Protein AF-A0A970KNJ4-F1 (afdb_monomer)

Foldseek 3Di:
DADWAADDEDDPLPPPDADEAADEETERYEPASDEYACAEHDEYAHYEYYLYNAENHEYEQYFQYEAAHYEYENHPHYYHYDHDDPPVVRDYHHDHYHYYYD

Mean predicted aligned error: 6.03 Å

Sequence (102 aa):
MENGIGVLVCDNGLLNLTVNMTGNMIAYAGYGVVSGKDTVHLNITGNAFNDITHDAIVIDNSRGSIVSSNTFWRCKRTVVGSYNDERIEEAPIIQNNQEGDI

Radius of gyration: 12.97 Å; Cα contacts (8 Å, |Δi|>4): 282; chains: 1; bounding box: 37×20×40 Å

Structure (mmCIF, N/CA/C/O backbone):
data_AF-A0A970KNJ4-F1
#
_entry.id   AF-A0A970KNJ4-F1
#
loop_
_atom_site.group_PDB
_atom_site.id
_atom_site.type_symbol
_atom_site.label_atom_id
_atom_site.label_alt_id
_atom_site.label_comp_id
_atom_site.label_asym_id
_atom_site.label_entity_id
_atom_site.label_seq_id
_atom_site.pdbx_PDB_ins_code
_atom_site.Cartn_x
_atom_site.Cartn_y
_atom_site.Cartn_z
_atom_site.occupancy
_atom_site.B_iso_or_equiv
_atom_site.auth_seq_id
_atom_site.auth_comp_id
_atom_site.auth_asym_id
_atom_site.auth_atom_id
_atom_site.pdbx_PDB_model_num
ATOM 1 N N . MET A 1 1 ? -18.672 -11.538 10.494 1.00 37.12 1 MET A N 1
ATOM 2 C CA . MET A 1 1 ? -19.540 -10.919 9.470 1.00 37.12 1 MET A CA 1
ATOM 3 C C . MET A 1 1 ? -18.593 -10.255 8.490 1.00 37.12 1 MET A C 1
ATOM 5 O O . MET A 1 1 ? -17.953 -9.286 8.861 1.00 37.12 1 MET A O 1
ATOM 9 N N . GLU A 1 2 ? -18.388 -10.880 7.335 1.00 39.34 2 GLU A N 1
ATOM 10 C CA . GLU A 1 2 ? -17.203 -10.708 6.476 1.00 39.34 2 GLU A CA 1
ATOM 11 C C . GLU A 1 2 ? -17.561 -9.987 5.175 1.00 39.34 2 GLU A C 1
ATOM 13 O O . GLU A 1 2 ? -17.426 -10.543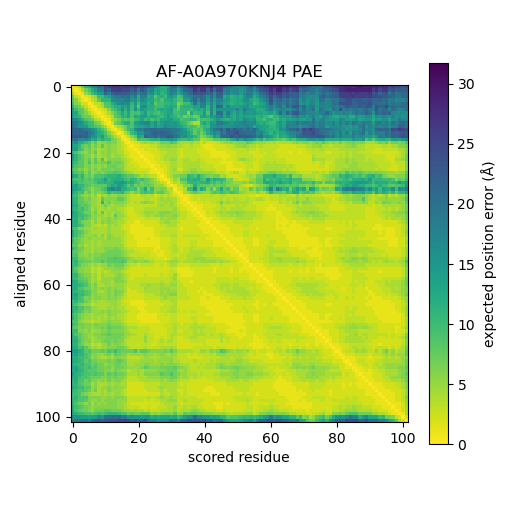 4.093 1.00 39.34 2 GLU A O 1
ATOM 18 N N . ASN A 1 3 ? -18.080 -8.764 5.264 1.00 41.03 3 ASN A N 1
ATOM 19 C CA . ASN A 1 3 ? -18.373 -7.986 4.061 1.00 41.03 3 ASN A CA 1
ATOM 20 C C . ASN A 1 3 ? -17.541 -6.705 4.063 1.00 41.03 3 ASN A C 1
ATOM 22 O O . ASN A 1 3 ? -18.037 -5.628 4.388 1.00 41.03 3 ASN A O 1
ATOM 26 N N . GLY A 1 4 ? -16.272 -6.856 3.688 1.00 43.03 4 GLY A N 1
ATOM 27 C CA . GLY A 1 4 ? -15.412 -5.778 3.221 1.00 43.03 4 GLY A CA 1
ATOM 28 C C . GLY A 1 4 ? -15.254 -5.850 1.710 1.00 43.03 4 GLY A C 1
ATOM 29 O O . GLY A 1 4 ? -14.850 -6.888 1.195 1.00 43.03 4 GLY A O 1
ATOM 30 N N . ILE A 1 5 ? -15.549 -4.766 0.989 1.00 53.69 5 ILE A N 1
ATOM 31 C CA . ILE A 1 5 ? -15.141 -4.632 -0.414 1.00 53.69 5 ILE A CA 1
ATOM 32 C C . ILE A 1 5 ? -13.946 -3.690 -0.454 1.00 53.69 5 ILE A C 1
ATOM 34 O O . ILE A 1 5 ? -14.077 -2.502 -0.173 1.00 53.69 5 ILE A O 1
ATOM 38 N N . GLY A 1 6 ? -12.800 -4.210 -0.870 1.00 52.84 6 GLY A N 1
ATOM 39 C CA . GLY A 1 6 ? -11.786 -3.403 -1.524 1.00 52.84 6 GLY A CA 1
ATOM 40 C C . GLY A 1 6 ? -11.246 -4.204 -2.686 1.00 52.84 6 GLY A C 1
ATOM 41 O O . GLY A 1 6 ? -10.740 -5.305 -2.488 1.00 52.84 6 GLY A O 1
ATOM 42 N N . VAL A 1 7 ? -11.453 -3.692 -3.897 1.00 61.88 7 VAL A N 1
ATOM 43 C CA . VAL A 1 7 ? -10.802 -4.226 -5.087 1.00 61.88 7 VAL A CA 1
ATOM 44 C C . VAL A 1 7 ? -10.464 -3.059 -5.996 1.00 61.88 7 VAL A C 1
ATOM 46 O O . VAL A 1 7 ? -11.301 -2.555 -6.742 1.00 61.88 7 VAL A O 1
ATOM 49 N N . LEU A 1 8 ? -9.202 -2.661 -5.942 1.00 62.25 8 LEU A N 1
ATOM 50 C CA . LEU A 1 8 ? -8.536 -2.042 -7.071 1.00 62.25 8 LEU A CA 1
ATOM 51 C C . LEU A 1 8 ? -7.364 -2.954 -7.430 1.00 62.25 8 LEU A C 1
ATOM 53 O O . LEU A 1 8 ? -6.394 -3.042 -6.678 1.00 62.25 8 LEU A O 1
ATOM 57 N N . VAL A 1 9 ? -7.501 -3.664 -8.550 1.00 61.56 9 VAL A N 1
ATOM 58 C CA . VAL A 1 9 ? -6.422 -4.452 -9.151 1.00 61.56 9 VAL A CA 1
ATOM 59 C C . VAL A 1 9 ? -5.930 -3.671 -10.352 1.00 61.56 9 VAL A C 1
ATOM 61 O O . VAL A 1 9 ? -6.663 -3.492 -11.326 1.00 61.56 9 VAL A O 1
ATOM 64 N N . CYS A 1 10 ? -4.699 -3.189 -10.267 1.00 63.34 10 CYS A N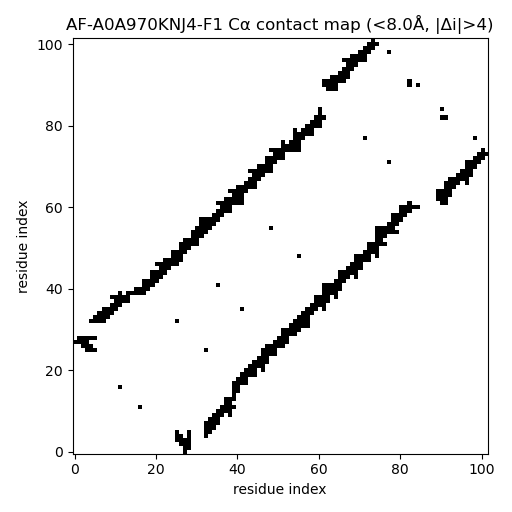 1
ATOM 65 C CA . CYS A 1 10 ? -4.028 -2.554 -11.386 1.00 63.34 10 CYS A CA 1
ATOM 66 C C . CYS A 1 10 ? -2.836 -3.422 -11.777 1.00 63.34 10 CYS A C 1
ATOM 68 O O . CYS A 1 10 ? -1.889 -3.567 -11.012 1.00 63.34 10 CYS A O 1
ATOM 70 N N . ASP A 1 11 ? -2.902 -3.988 -12.976 1.00 64.75 11 ASP A N 1
ATOM 71 C CA . ASP A 1 11 ? -1.769 -4.587 -13.673 1.00 64.75 11 ASP A CA 1
ATOM 72 C C . ASP A 1 11 ? -1.751 -3.951 -15.058 1.00 64.75 11 ASP A C 1
ATOM 74 O O . ASP A 1 11 ? -2.542 -4.302 -15.936 1.00 64.75 11 ASP A O 1
ATOM 78 N N . ASN A 1 12 ? -0.951 -2.894 -15.194 1.00 59.44 12 ASN A N 1
ATOM 79 C CA . ASN A 1 12 ? -1.029 -2.016 -16.359 1.00 59.44 12 ASN A CA 1
ATOM 80 C C . ASN A 1 12 ? 0.099 -2.246 -17.361 1.00 59.44 12 ASN A C 1
ATOM 82 O O . ASN A 1 12 ? 0.062 -1.617 -18.415 1.00 59.44 12 ASN A O 1
ATOM 86 N N . GLY A 1 13 ? 1.079 -3.113 -17.085 1.00 55.56 13 GLY A N 1
ATOM 87 C CA . GLY A 1 13 ? 2.106 -3.507 -18.057 1.00 55.56 13 GLY A CA 1
ATOM 88 C C . GLY A 1 13 ? 2.755 -2.356 -18.846 1.00 55.56 13 GLY A C 1
ATOM 89 O O . GLY A 1 13 ? 3.153 -2.578 -19.985 1.00 55.56 13 GLY A O 1
ATOM 90 N N . LEU A 1 14 ? 2.866 -1.148 -18.259 1.00 57.41 14 LEU A N 1
ATOM 91 C CA . LEU A 1 14 ? 3.334 0.129 -18.852 1.00 57.41 14 LEU A CA 1
ATOM 92 C C . LEU A 1 14 ? 2.297 1.054 -19.537 1.00 57.41 14 LEU A C 1
ATOM 94 O O . LEU A 1 14 ? 2.689 2.101 -20.056 1.00 57.41 14 LEU A O 1
ATOM 98 N N . LEU A 1 15 ? 0.991 0.770 -19.517 1.00 56.44 15 LEU A N 1
ATOM 99 C CA . LEU A 1 15 ? -0.020 1.783 -19.850 1.00 56.44 15 LEU A CA 1
ATOM 100 C C . LEU A 1 15 ? -0.016 2.867 -18.758 1.00 56.44 15 LEU A C 1
ATOM 102 O O . LEU A 1 15 ? -0.303 2.585 -17.596 1.00 56.44 15 LEU A O 1
ATOM 106 N N . ASN A 1 16 ? 0.326 4.103 -19.142 1.00 54.78 16 ASN A N 1
ATOM 107 C CA . ASN A 1 16 ? 0.395 5.295 -18.281 1.00 54.78 16 ASN A CA 1
ATOM 108 C C . ASN A 1 16 ? -0.998 5.726 -17.778 1.00 54.78 16 ASN A C 1
ATOM 110 O O . ASN A 1 16 ? -1.505 6.790 -18.133 1.00 54.78 16 ASN A O 1
ATOM 114 N N . LEU A 1 17 ? -1.641 4.888 -16.974 1.00 67.50 17 LEU A N 1
ATOM 115 C CA . LEU A 1 17 ? -2.888 5.193 -16.290 1.00 67.50 17 LEU A CA 1
ATOM 116 C C . LEU A 1 17 ? -2.586 5.378 -14.810 1.00 67.50 17 LEU A C 1
ATOM 118 O O . LEU A 1 17 ? -2.368 4.411 -14.084 1.00 67.50 17 LEU A O 1
ATOM 122 N N . THR A 1 18 ? -2.584 6.643 -14.388 1.00 78.19 18 THR A N 1
ATOM 123 C CA . THR A 1 18 ? -2.577 7.011 -12.974 1.00 78.19 18 THR A CA 1
ATOM 124 C C . THR A 1 18 ? -3.865 6.529 -12.334 1.00 78.19 18 THR A C 1
ATOM 126 O O . THR A 1 18 ? -4.958 6.813 -12.833 1.00 78.19 18 THR A O 1
ATOM 129 N N . VAL A 1 19 ? -3.737 5.855 -11.197 1.00 83.19 19 VAL A N 1
ATOM 130 C CA . VAL A 1 19 ? -4.883 5.389 -10.426 1.00 83.19 19 VAL A CA 1
ATOM 131 C C . VAL A 1 19 ? -4.819 6.020 -9.048 1.00 83.19 19 VAL A C 1
ATOM 133 O O . VAL A 1 19 ? -3.808 5.915 -8.361 1.00 83.19 19 VAL A O 1
ATOM 136 N N . ASN A 1 20 ? -5.900 6.689 -8.650 1.00 85.69 20 ASN A N 1
ATOM 137 C CA . ASN A 1 20 ? -5.987 7.365 -7.362 1.00 85.69 20 ASN A CA 1
ATOM 138 C C . ASN A 1 20 ? -7.088 6.729 -6.511 1.00 85.69 20 ASN A C 1
ATOM 140 O O . ASN A 1 20 ? -8.220 6.577 -6.969 1.00 85.69 20 ASN A O 1
ATOM 144 N N . MET A 1 21 ? -6.767 6.433 -5.256 1.00 87.25 21 MET A N 1
ATOM 145 C CA . MET A 1 21 ? -7.712 5.993 -4.238 1.00 87.25 21 MET A CA 1
ATOM 146 C C . MET A 1 21 ? -7.591 6.909 -3.023 1.00 87.25 21 MET A C 1
ATOM 148 O O . MET A 1 21 ? -6.548 6.937 -2.367 1.00 87.25 21 MET A O 1
ATOM 152 N N . THR A 1 22 ? -8.648 7.666 -2.720 1.00 90.00 22 THR A N 1
ATOM 153 C CA . THR A 1 22 ? -8.629 8.625 -1.612 1.00 90.00 22 THR A CA 1
ATOM 154 C C . THR A 1 22 ? -9.950 8.743 -0.869 1.00 90.00 22 THR A C 1
ATOM 156 O O . THR A 1 22 ? -11.012 8.644 -1.482 1.00 90.00 22 THR A O 1
ATOM 159 N N . GLY A 1 23 ? -9.875 8.954 0.448 1.00 84.62 23 GLY A N 1
ATOM 160 C CA . GLY A 1 23 ? -11.038 9.210 1.299 1.00 84.62 23 GLY A CA 1
ATOM 161 C C . GLY A 1 23 ? -11.949 8.002 1.514 1.00 84.62 23 GLY A C 1
ATOM 162 O O . GLY A 1 23 ? -13.130 8.184 1.798 1.00 84.62 23 GLY A O 1
ATOM 163 N N . ASN A 1 24 ? -11.436 6.778 1.355 1.00 85.75 24 ASN A N 1
ATOM 164 C CA . ASN A 1 24 ? -12.228 5.557 1.505 1.00 85.75 24 ASN A CA 1
ATOM 165 C C . ASN A 1 24 ? -12.018 4.916 2.876 1.00 85.75 24 ASN A C 1
ATOM 167 O O . ASN A 1 24 ? -10.927 4.972 3.442 1.00 85.75 24 ASN A O 1
ATOM 171 N N . MET A 1 25 ? -13.047 4.228 3.366 1.00 86.62 25 MET A N 1
ATOM 172 C CA . MET A 1 25 ? -12.925 3.261 4.452 1.00 86.62 25 MET A CA 1
ATOM 173 C C . MET A 1 25 ? -13.067 1.859 3.872 1.00 86.62 25 MET A C 1
ATOM 175 O O . MET A 1 25 ? -14.062 1.558 3.214 1.00 86.62 25 MET A O 1
ATOM 179 N N . ILE A 1 26 ? -12.091 1.002 4.151 1.00 85.31 26 ILE A N 1
ATOM 180 C CA . ILE A 1 26 ? -12.116 -0.408 3.793 1.00 85.31 26 ILE A CA 1
ATOM 181 C C . ILE A 1 26 ? -11.928 -1.215 5.064 1.00 85.31 26 ILE A C 1
ATOM 183 O O . ILE A 1 26 ? -10.947 -1.032 5.780 1.00 85.31 26 ILE A O 1
ATOM 187 N N . ALA A 1 27 ? -12.879 -2.088 5.370 1.00 84.12 27 ALA A N 1
ATOM 188 C CA . ALA A 1 27 ? -12.880 -2.814 6.628 1.00 84.12 27 ALA A CA 1
ATOM 189 C C . ALA A 1 27 ? -13.258 -4.279 6.445 1.00 84.12 27 ALA A C 1
ATOM 191 O O . ALA A 1 27 ? -13.991 -4.594 5.513 1.00 84.12 27 ALA A O 1
ATOM 192 N N . TYR A 1 28 ? -12.816 -5.148 7.358 1.00 77.56 28 TYR A N 1
ATOM 193 C CA . TYR A 1 28 ? -13.226 -6.558 7.427 1.00 77.56 28 TYR A CA 1
ATOM 194 C C . TYR A 1 28 ? -12.958 -7.340 6.132 1.00 77.56 28 TYR A C 1
ATOM 196 O O . TYR A 1 28 ? -13.789 -8.140 5.692 1.00 77.56 28 TYR A O 1
ATOM 204 N N . ALA A 1 29 ? -11.808 -7.082 5.506 1.00 71.81 29 ALA A N 1
ATOM 205 C CA . ALA A 1 29 ? -11.388 -7.734 4.272 1.00 71.81 29 ALA A CA 1
ATOM 206 C C . ALA A 1 29 ? -10.186 -8.668 4.499 1.00 71.81 29 ALA A C 1
ATOM 208 O O . ALA A 1 29 ? -9.404 -8.504 5.438 1.00 71.81 29 ALA A O 1
ATOM 209 N N . GLY A 1 30 ? -10.071 -9.675 3.628 1.00 69.12 30 GLY A N 1
ATOM 210 C CA . GLY A 1 30 ? -9.019 -10.690 3.663 1.00 69.12 30 GLY A CA 1
ATOM 211 C C . GLY A 1 30 ? -7.695 -10.228 3.040 1.00 69.12 30 GLY A C 1
ATOM 212 O O . GLY A 1 30 ? -7.040 -9.317 3.532 1.00 69.12 30 GLY A O 1
ATOM 213 N N . TYR A 1 31 ? -7.258 -10.914 1.983 1.00 64.25 31 TYR A N 1
ATOM 214 C CA . TYR A 1 31 ? -6.005 -10.633 1.271 1.00 64.25 31 TYR A CA 1
ATOM 215 C C . TYR A 1 31 ? -6.089 -9.423 0.343 1.00 64.25 31 TYR A C 1
ATOM 217 O O . TYR A 1 31 ? -7.073 -9.279 -0.372 1.00 64.25 31 TYR A O 1
ATOM 225 N N . GLY A 1 32 ? -4.999 -8.647 0.285 1.00 58.88 32 GLY A N 1
ATOM 226 C CA . GLY A 1 32 ? -4.636 -7.761 -0.822 1.00 58.88 32 GLY A CA 1
ATOM 227 C C . GLY A 1 32 ? -5.747 -6.813 -1.249 1.00 58.88 32 GLY A C 1
ATOM 228 O O . GLY A 1 32 ? -6.127 -6.815 -2.416 1.00 58.88 32 GLY A O 1
ATOM 229 N N . VAL A 1 33 ? -6.268 -6.028 -0.305 1.00 76.88 33 VAL A N 1
ATOM 230 C CA . VAL A 1 33 ? -7.427 -5.141 -0.512 1.00 76.88 33 VAL A CA 1
ATOM 231 C C . VAL A 1 33 ? -7.201 -4.157 -1.670 1.00 76.88 33 VAL A C 1
ATOM 233 O O . VAL A 1 33 ? -8.116 -3.843 -2.434 1.00 76.88 33 VAL A O 1
ATOM 236 N N . VAL A 1 34 ? -5.962 -3.695 -1.826 1.00 82.19 34 VAL A N 1
ATOM 237 C CA . VAL A 1 34 ? -5.488 -3.007 -3.027 1.00 82.19 34 VAL A CA 1
ATOM 238 C C . VAL A 1 34 ? -4.231 -3.7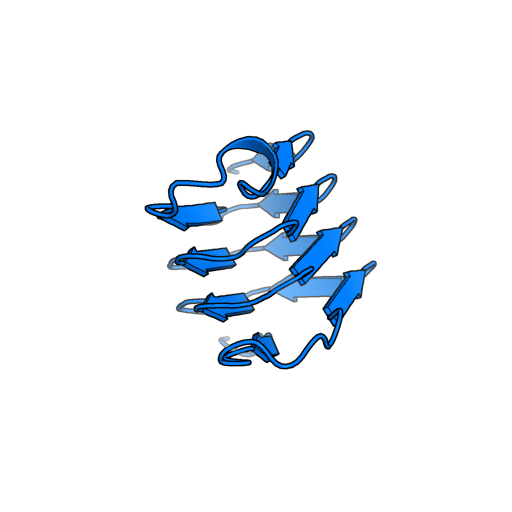15 -3.513 1.00 82.19 34 VAL A C 1
ATOM 240 O O . VAL A 1 34 ? -3.306 -3.923 -2.727 1.00 82.19 34 VAL A O 1
ATOM 243 N N . SER A 1 35 ? -4.189 -4.077 -4.796 1.00 80.56 35 SER A N 1
ATOM 244 C CA . SER A 1 35 ? -3.020 -4.715 -5.401 1.00 80.56 35 SER A CA 1
ATOM 245 C C . SER A 1 35 ? -2.610 -3.991 -6.680 1.00 80.56 35 SER A C 1
ATOM 247 O O . SER A 1 35 ? -3.396 -3.856 -7.621 1.00 80.56 35 SER A O 1
ATOM 249 N N . GLY A 1 36 ? -1.369 -3.514 -6.694 1.00 80.44 36 GLY A N 1
ATOM 250 C CA . GLY A 1 36 ? -0.700 -2.991 -7.875 1.00 80.44 36 GLY A CA 1
ATOM 251 C C . GLY A 1 36 ? 0.478 -3.879 -8.235 1.00 80.44 36 GLY A C 1
ATOM 252 O O . GLY A 1 36 ? 1.346 -4.103 -7.396 1.00 80.44 36 GLY A O 1
ATOM 253 N N . LYS A 1 37 ? 0.527 -4.358 -9.476 1.00 83.94 37 LYS A N 1
ATOM 254 C CA . LYS A 1 37 ? 1.704 -5.020 -10.035 1.00 83.94 37 LYS A CA 1
ATOM 255 C C . LYS A 1 37 ? 2.121 -4.327 -11.326 1.00 83.94 37 LYS A C 1
ATOM 257 O O . LYS A 1 37 ? 1.268 -4.025 -12.155 1.00 83.94 37 LYS A O 1
ATOM 262 N N . ASP A 1 38 ? 3.413 -4.040 -11.480 1.00 82.88 38 ASP A N 1
ATOM 263 C CA . ASP A 1 38 ? 3.964 -3.379 -12.673 1.00 82.88 38 ASP A CA 1
ATOM 264 C C . ASP A 1 38 ? 3.211 -2.068 -13.022 1.00 82.88 38 ASP A C 1
ATOM 266 O O . ASP A 1 38 ? 3.060 -1.669 -14.183 1.00 82.88 38 ASP A O 1
ATOM 270 N N . THR A 1 39 ? 2.687 -1.389 -11.993 1.00 82.44 39 THR A N 1
ATOM 271 C CA . THR A 1 39 ? 1.866 -0.179 -12.130 1.00 82.44 39 THR A CA 1
ATOM 272 C C . THR A 1 39 ? 2.717 1.075 -12.189 1.00 82.44 39 THR A C 1
ATOM 274 O O . THR A 1 39 ? 3.769 1.156 -11.565 1.00 82.44 39 THR A O 1
ATOM 277 N N . VAL A 1 40 ? 2.218 2.115 -12.852 1.00 85.38 40 VAL A N 1
ATOM 278 C CA . VAL A 1 40 ? 2.815 3.455 -12.816 1.00 85.38 40 VAL A CA 1
ATOM 279 C C . VAL A 1 40 ? 1.811 4.412 -12.176 1.00 85.38 40 VAL A C 1
ATOM 281 O O . VAL A 1 40 ? 0.656 4.442 -12.589 1.00 85.38 40 VAL A O 1
ATOM 284 N N . HIS A 1 41 ? 2.247 5.178 -11.173 1.00 87.06 41 HIS A N 1
ATOM 285 C CA . HIS A 1 41 ? 1.433 6.160 -10.442 1.00 87.06 41 HIS A CA 1
ATOM 286 C C . HIS A 1 41 ? 0.166 5.578 -9.781 1.00 87.06 41 HIS A C 1
ATOM 288 O O . HIS A 1 41 ? -0.947 6.070 -9.992 1.00 87.06 41 HIS A O 1
ATOM 294 N N . LEU A 1 42 ? 0.327 4.534 -8.961 1.00 87.69 42 LEU A N 1
ATOM 295 C CA . LEU A 1 42 ? -0.718 4.072 -8.046 1.00 87.69 42 LEU A CA 1
ATOM 296 C C . LEU A 1 42 ? -0.660 4.907 -6.758 1.00 87.69 42 LEU A C 1
ATOM 298 O O . LEU A 1 42 ? 0.241 4.739 -5.938 1.00 87.69 42 LEU A O 1
ATOM 302 N N . ASN A 1 43 ? -1.612 5.821 -6.592 1.00 90.62 43 ASN A N 1
ATOM 303 C CA . ASN A 1 43 ? -1.660 6.736 -5.458 1.00 90.62 43 ASN A CA 1
ATOM 304 C C . ASN A 1 43 ? -2.788 6.347 -4.504 1.00 90.62 43 ASN A C 1
ATOM 306 O O . ASN A 1 43 ? -3.967 6.407 -4.856 1.00 90.62 43 ASN A O 1
ATOM 310 N N . ILE A 1 44 ? -2.428 5.981 -3.280 1.00 91.62 44 ILE A N 1
ATOM 311 C CA . ILE A 1 44 ? -3.354 5.554 -2.235 1.00 91.62 44 ILE A CA 1
ATOM 312 C C . ILE A 1 44 ? -3.146 6.484 -1.047 1.00 91.62 44 ILE A C 1
ATOM 314 O O . ILE A 1 44 ? -2.151 6.364 -0.327 1.00 91.62 44 ILE A O 1
ATOM 318 N N . THR A 1 45 ? -4.060 7.437 -0.857 1.00 94.31 45 THR A N 1
ATOM 319 C CA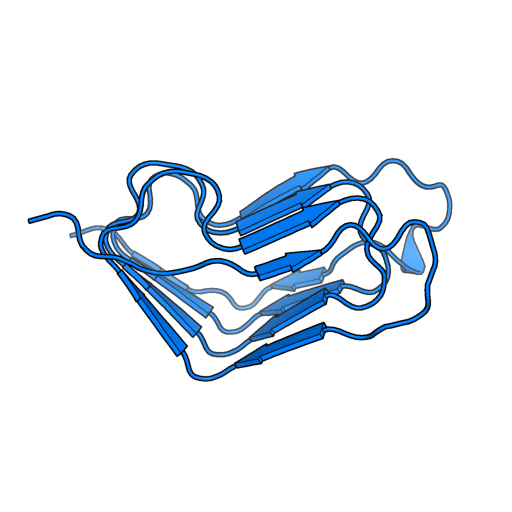 . THR A 1 45 ? -3.891 8.476 0.163 1.00 94.31 45 THR A CA 1
ATOM 320 C C . THR A 1 45 ? -5.147 8.804 0.950 1.00 94.31 45 THR A C 1
ATOM 322 O O . THR A 1 45 ? -6.233 8.915 0.390 1.00 94.31 45 THR A O 1
ATOM 325 N N . GLY A 1 46 ? -5.019 9.022 2.260 1.00 94.56 46 GLY A N 1
ATOM 326 C CA . GLY A 1 46 ? -6.160 9.449 3.077 1.00 94.56 46 GLY A CA 1
ATOM 327 C C . GLY A 1 46 ? -7.254 8.389 3.215 1.00 94.56 46 GLY A C 1
ATOM 328 O O . GLY A 1 46 ? -8.427 8.748 3.292 1.00 94.56 46 GLY A O 1
ATOM 329 N N . ASN A 1 47 ? -6.907 7.099 3.177 1.00 92.12 47 ASN A N 1
ATOM 330 C CA . ASN A 1 47 ? -7.854 6.000 3.374 1.00 92.12 47 ASN A CA 1
ATOM 331 C C . ASN A 1 47 ? -7.702 5.381 4.769 1.00 92.12 47 ASN A C 1
ATOM 333 O O . ASN A 1 47 ? -6.631 5.435 5.373 1.00 92.12 47 ASN A O 1
ATOM 337 N N . ALA A 1 48 ? -8.765 4.746 5.252 1.00 91.25 48 ALA A N 1
ATOM 338 C CA . ALA A 1 48 ? -8.760 3.937 6.463 1.00 91.25 48 ALA A CA 1
ATOM 339 C C . ALA A 1 48 ? -8.895 2.451 6.103 1.00 91.25 48 ALA A C 1
ATOM 341 O O . ALA A 1 48 ? -9.879 2.056 5.482 1.00 91.25 48 ALA A O 1
ATOM 342 N N . PHE A 1 49 ? -7.932 1.634 6.519 1.00 90.12 49 PHE A N 1
ATOM 343 C CA . PHE A 1 49 ? -7.951 0.176 6.431 1.00 90.12 49 PHE A CA 1
ATOM 344 C C . PHE A 1 49 ? -8.175 -0.378 7.838 1.00 90.12 49 PHE A C 1
ATOM 346 O O . PHE A 1 49 ? -7.378 -0.091 8.728 1.00 90.12 49 PHE A O 1
ATOM 353 N N . ASN A 1 50 ? -9.251 -1.131 8.063 1.00 88.94 50 ASN A N 1
ATOM 354 C CA . ASN A 1 50 ? -9.617 -1.617 9.394 1.00 88.94 50 ASN A CA 1
ATOM 355 C C . ASN A 1 50 ? -9.862 -3.133 9.421 1.00 88.94 50 ASN A C 1
ATOM 357 O O . ASN A 1 50 ? -10.559 -3.664 8.561 1.00 88.94 50 ASN A O 1
ATOM 361 N N . ASP A 1 51 ? -9.349 -3.827 10.433 1.00 88.50 51 ASP A N 1
ATOM 362 C CA . ASP A 1 51 ? -9.588 -5.259 10.648 1.00 88.50 51 ASP A CA 1
ATOM 363 C C . ASP A 1 51 ? -9.212 -6.111 9.410 1.00 88.50 51 ASP A C 1
ATOM 365 O O . ASP A 1 51 ? -9.974 -6.976 8.967 1.00 88.50 51 ASP A O 1
ATOM 369 N N . ILE A 1 52 ? -8.043 -5.839 8.815 1.00 86.94 52 ILE A N 1
ATOM 370 C CA . ILE A 1 52 ? -7.537 -6.585 7.654 1.00 86.94 52 ILE A CA 1
ATOM 371 C C . ILE A 1 52 ? -6.771 -7.821 8.122 1.00 86.94 52 ILE A C 1
ATOM 373 O O . ILE A 1 52 ? -5.715 -7.721 8.749 1.00 86.94 52 ILE A O 1
ATOM 377 N N . THR A 1 53 ? -7.272 -9.011 7.789 1.00 86.06 53 THR A N 1
ATOM 378 C CA . THR A 1 53 ? -6.717 -10.275 8.311 1.00 86.06 53 THR A CA 1
ATOM 379 C C . THR A 1 53 ? -5.463 -10.749 7.569 1.00 86.06 53 THR A C 1
ATOM 381 O O . THR A 1 53 ? -4.852 -11.753 7.956 1.00 86.06 53 THR A O 1
ATOM 384 N N . HIS A 1 54 ? -5.073 -10.056 6.496 1.00 84.31 54 HIS A N 1
ATOM 385 C CA . HIS A 1 54 ? -3.846 -10.313 5.747 1.00 84.31 54 HIS A CA 1
ATOM 386 C C . HIS A 1 54 ? -3.138 -9.009 5.325 1.00 84.31 54 HIS A C 1
ATOM 388 O O . HIS A 1 54 ? -2.783 -8.227 6.203 1.00 84.31 54 HIS A O 1
ATOM 394 N N . ASP A 1 55 ? -2.911 -8.779 4.026 1.00 86.81 55 ASP A N 1
ATOM 395 C CA . ASP A 1 55 ? -2.176 -7.615 3.505 1.00 86.81 55 ASP A CA 1
ATOM 396 C C . ASP A 1 55 ? -3.168 -6.557 3.055 1.00 86.81 55 ASP A C 1
ATOM 398 O O . ASP A 1 55 ? -3.989 -6.828 2.178 1.00 86.81 55 ASP A O 1
ATOM 402 N N . ALA A 1 56 ? -3.107 -5.361 3.636 1.00 88.88 56 ALA A N 1
ATOM 403 C CA . ALA A 1 56 ? -4.006 -4.283 3.242 1.00 88.88 56 ALA A CA 1
ATOM 404 C C . ALA A 1 56 ? -3.649 -3.734 1.852 1.00 88.88 56 ALA A C 1
ATOM 406 O O . ALA A 1 56 ? -4.519 -3.627 0.990 1.00 88.88 56 ALA A O 1
ATOM 407 N N . ILE A 1 57 ? -2.372 -3.455 1.596 1.00 90.00 57 ILE A N 1
ATOM 408 C CA . ILE A 1 57 ? -1.892 -2.992 0.292 1.00 90.00 57 ILE A CA 1
ATOM 409 C C . ILE A 1 57 ? -0.731 -3.875 -0.164 1.00 90.00 57 ILE A C 1
ATOM 411 O O . ILE A 1 57 ? 0.218 -4.089 0.590 1.00 90.00 57 ILE A O 1
ATOM 415 N N . VAL A 1 58 ? -0.793 -4.341 -1.412 1.00 88.38 58 VAL A N 1
ATOM 416 C CA . VAL A 1 58 ? 0.303 -5.039 -2.093 1.00 88.38 58 VAL A CA 1
ATOM 417 C C . VAL A 1 58 ? 0.758 -4.204 -3.288 1.00 88.38 58 VAL A C 1
ATOM 419 O O . VAL A 1 58 ? -0.044 -3.933 -4.180 1.00 88.38 58 VAL A O 1
ATOM 422 N N . ILE A 1 59 ? 2.025 -3.790 -3.310 1.00 87.00 59 ILE A N 1
ATOM 423 C CA . ILE A 1 59 ? 2.623 -3.055 -4.434 1.00 87.00 59 ILE A CA 1
ATOM 424 C C . ILE A 1 59 ? 3.907 -3.734 -4.912 1.00 87.00 59 ILE A C 1
ATOM 426 O O . ILE A 1 59 ? 4.932 -3.699 -4.240 1.00 87.00 59 ILE A O 1
ATOM 430 N N . ASP A 1 60 ? 3.870 -4.340 -6.092 1.00 87.50 60 ASP A N 1
ATOM 431 C CA . ASP A 1 60 ? 5.009 -5.062 -6.654 1.00 87.50 60 ASP A CA 1
ATOM 432 C C . ASP A 1 60 ? 5.473 -4.432 -7.961 1.00 87.50 60 ASP A C 1
ATOM 434 O O . ASP A 1 60 ? 4.715 -4.289 -8.920 1.00 87.50 60 ASP A O 1
ATOM 438 N N . ASN A 1 61 ? 6.752 -4.062 -7.990 1.00 87.69 61 ASN A N 1
ATOM 439 C CA . ASN A 1 61 ? 7.412 -3.421 -9.123 1.00 87.69 61 ASN A CA 1
ATOM 440 C C . ASN A 1 61 ? 6.654 -2.186 -9.660 1.00 87.69 61 ASN A C 1
ATOM 442 O O . ASN A 1 61 ? 6.665 -1.866 -10.850 1.00 87.69 61 ASN A O 1
ATOM 446 N N . SER A 1 62 ? 5.962 -1.487 -8.762 1.00 85.88 62 SER A N 1
ATOM 447 C CA . SER A 1 62 ? 5.262 -0.248 -9.071 1.00 85.88 62 SER A CA 1
ATOM 448 C C . SER A 1 62 ? 6.250 0.916 -9.171 1.00 85.88 62 SER A C 1
ATOM 450 O O . SER A 1 62 ? 7.192 0.998 -8.391 1.00 85.88 62 SER A O 1
ATOM 452 N N . ARG A 1 63 ? 6.023 1.851 -10.096 1.00 88.44 63 ARG A N 1
ATOM 453 C CA . ARG A 1 63 ? 6.856 3.045 -10.313 1.00 88.44 63 ARG A CA 1
ATOM 454 C C . ARG A 1 63 ? 6.078 4.329 -10.040 1.00 88.44 63 ARG A C 1
ATOM 456 O O . ARG A 1 63 ? 4.876 4.397 -10.304 1.00 88.44 63 ARG A O 1
ATOM 463 N N . GLY A 1 64 ? 6.739 5.328 -9.460 1.00 89.06 64 GLY A N 1
ATOM 464 C CA . GLY A 1 64 ? 6.187 6.643 -9.114 1.00 89.06 64 GLY A CA 1
ATOM 465 C C . GLY A 1 64 ? 4.914 6.589 -8.259 1.00 89.06 64 GLY A C 1
ATOM 466 O O . GLY A 1 64 ? 4.070 7.475 -8.343 1.00 89.06 64 GLY A O 1
ATOM 467 N N . SER A 1 65 ? 4.718 5.506 -7.509 1.00 90.50 65 SER A N 1
ATOM 468 C CA . SER A 1 65 ? 3.500 5.259 -6.731 1.00 90.50 65 SER A CA 1
ATOM 469 C C . SER A 1 65 ? 3.639 5.845 -5.329 1.00 90.50 65 SER A C 1
ATOM 471 O O . SER A 1 65 ? 4.732 5.842 -4.762 1.00 90.50 65 SER A O 1
ATOM 473 N N . ILE A 1 66 ? 2.545 6.351 -4.763 1.00 93.31 66 ILE A N 1
ATOM 474 C CA . ILE A 1 66 ? 2.550 7.007 -3.452 1.00 93.31 66 ILE A CA 1
ATOM 475 C C . ILE A 1 66 ? 1.518 6.338 -2.551 1.00 93.31 66 ILE A C 1
ATOM 477 O O . ILE A 1 66 ? 0.327 6.339 -2.851 1.00 93.31 66 ILE A O 1
ATOM 481 N N . VAL A 1 67 ? 1.965 5.828 -1.406 1.00 94.06 67 VAL A N 1
ATOM 482 C CA . VAL A 1 67 ? 1.097 5.318 -0.340 1.00 94.06 67 VAL A CA 1
ATOM 483 C C . VAL A 1 67 ? 1.327 6.162 0.905 1.00 94.06 67 VAL A C 1
ATOM 485 O O . VAL A 1 67 ? 2.307 5.967 1.630 1.00 94.06 67 VAL A O 1
ATOM 488 N N . SER A 1 68 ? 0.447 7.132 1.152 1.00 96.31 68 SER A N 1
ATOM 489 C CA . SER A 1 68 ? 0.661 8.090 2.238 1.00 96.31 68 SER A CA 1
ATOM 490 C C . SER A 1 68 ? -0.594 8.571 2.941 1.00 96.31 68 SER A C 1
ATOM 492 O O . SER A 1 68 ? -1.679 8.593 2.374 1.00 96.31 68 SER A O 1
ATOM 494 N N . SER A 1 69 ? -0.453 8.988 4.201 1.00 97.31 69 SER A N 1
ATOM 495 C CA . SER A 1 69 ? -1.565 9.536 4.989 1.00 97.31 69 SER A CA 1
ATOM 496 C C . SER A 1 69 ? -2.755 8.581 5.119 1.00 97.31 69 SER A C 1
ATOM 498 O O . SER A 1 69 ? -3.890 9.031 5.229 1.00 97.31 69 SER A O 1
ATOM 500 N N . ASN A 1 70 ? -2.513 7.269 5.091 1.00 95.06 70 ASN A N 1
ATOM 501 C CA . ASN A 1 70 ? -3.534 6.268 5.383 1.00 95.06 70 ASN A CA 1
ATOM 502 C C . ASN A 1 70 ? -3.480 5.869 6.860 1.00 95.06 70 ASN A C 1
ATOM 504 O O . ASN A 1 70 ? -2.419 5.908 7.488 1.00 95.06 70 ASN A O 1
ATOM 508 N N . THR A 1 71 ? -4.618 5.442 7.394 1.00 95.00 71 THR A N 1
ATOM 509 C CA . THR A 1 71 ? -4.728 4.851 8.728 1.00 95.00 71 THR A CA 1
ATOM 510 C C . THR A 1 71 ? -4.955 3.353 8.583 1.00 95.00 71 THR A C 1
ATOM 512 O O . THR A 1 71 ? -5.918 2.934 7.947 1.00 95.00 71 THR A O 1
ATOM 515 N N . PHE A 1 72 ? -4.092 2.547 9.187 1.00 93.75 72 PHE A N 1
ATOM 516 C CA . PHE A 1 72 ? -4.213 1.100 9.282 1.00 93.75 72 PHE A CA 1
ATOM 517 C C . PHE A 1 72 ? -4.535 0.729 10.726 1.00 93.75 72 PHE A C 1
ATOM 519 O O . PHE A 1 72 ? -3.761 1.008 11.638 1.00 93.75 72 PHE A O 1
ATOM 526 N N . TRP A 1 73 ? -5.684 0.109 10.942 1.00 92.06 73 TRP A N 1
ATOM 527 C CA . TRP A 1 73 ? -6.150 -0.286 12.262 1.00 92.06 73 TRP A CA 1
ATOM 528 C C . TRP A 1 73 ? -6.405 -1.788 12.278 1.00 92.06 73 TRP A C 1
ATOM 530 O O . TRP A 1 73 ? -7.128 -2.294 11.420 1.00 92.06 73 TRP A O 1
ATOM 540 N N . ARG A 1 74 ? -5.786 -2.520 13.210 1.00 90.31 74 ARG A N 1
ATOM 541 C CA . ARG A 1 74 ? -5.947 -3.981 13.356 1.00 90.31 74 ARG A CA 1
ATOM 542 C C . ARG A 1 74 ? -5.691 -4.731 12.044 1.00 90.31 74 ARG A C 1
ATOM 544 O O . ARG A 1 74 ? -6.421 -5.647 11.664 1.00 90.31 74 ARG A O 1
ATOM 551 N N . CYS A 1 75 ? -4.679 -4.284 11.306 1.00 89.06 75 CYS A N 1
ATOM 552 C CA . CYS A 1 75 ? -4.263 -4.880 10.042 1.00 89.06 75 CYS A CA 1
ATOM 553 C C . CYS A 1 75 ? -3.075 -5.805 10.294 1.00 89.06 75 CYS A C 1
ATOM 555 O O . CYS A 1 75 ? -2.076 -5.375 10.861 1.00 89.06 75 CYS A O 1
ATOM 557 N N . LYS A 1 76 ? -3.139 -7.055 9.824 1.00 89.38 76 LYS A N 1
ATOM 558 C CA . LYS A 1 76 ? -2.033 -8.007 10.002 1.00 89.38 76 LYS A CA 1
ATOM 559 C C . LYS A 1 76 ? -0.738 -7.519 9.340 1.00 89.38 76 LYS A C 1
ATOM 561 O O . LYS A 1 76 ? 0.335 -7.683 9.916 1.00 89.38 76 LYS A O 1
ATOM 566 N N . ARG A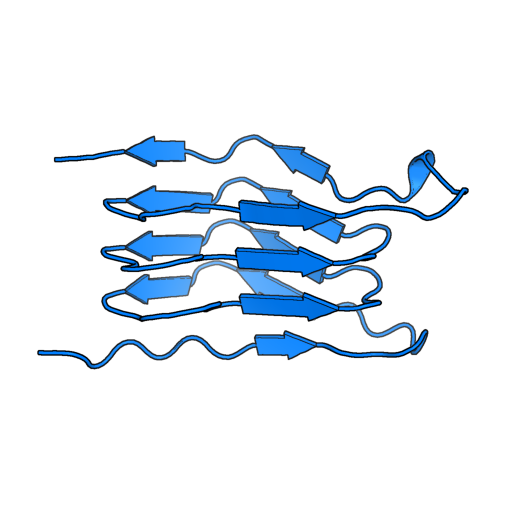 1 77 ? -0.832 -6.966 8.126 1.00 89.25 77 ARG A N 1
ATOM 567 C CA . ARG A 1 77 ? 0.247 -6.249 7.427 1.00 89.25 77 ARG A CA 1
ATOM 568 C C . ARG A 1 77 ? -0.343 -5.057 6.673 1.00 89.25 77 ARG A C 1
ATOM 570 O O . ARG A 1 77 ? -1.383 -5.186 6.027 1.00 89.25 77 ARG A O 1
ATOM 577 N N . THR A 1 78 ? 0.314 -3.904 6.754 1.00 92.88 78 THR A N 1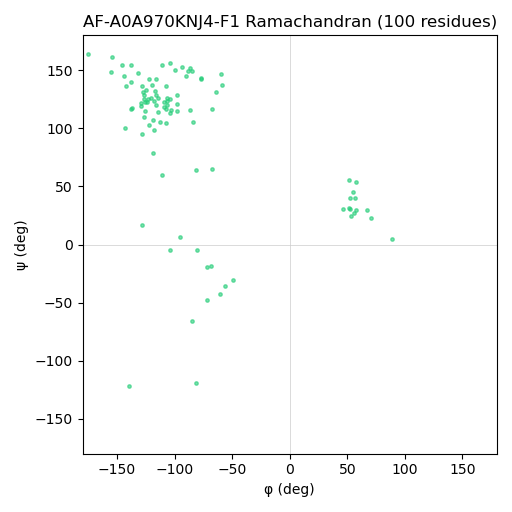
ATOM 578 C CA . THR A 1 78 ? -0.199 -2.636 6.211 1.00 92.88 78 THR A CA 1
ATOM 579 C C . THR A 1 78 ? 0.134 -2.477 4.733 1.00 92.88 78 THR A C 1
ATOM 581 O O . THR A 1 78 ? -0.753 -2.539 3.885 1.00 92.88 78 THR A O 1
ATOM 584 N N . VAL A 1 79 ? 1.417 -2.363 4.405 1.00 91.69 79 VAL A N 1
ATOM 585 C CA . VAL A 1 79 ? 1.910 -2.302 3.029 1.00 91.69 79 VAL A CA 1
ATOM 586 C C . VAL A 1 79 ? 2.983 -3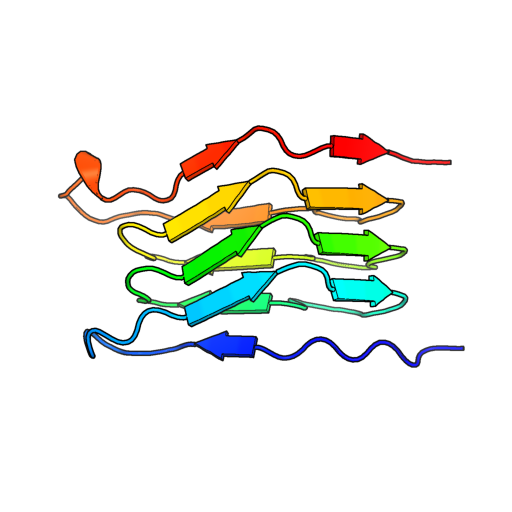.363 2.847 1.00 91.69 79 VAL A C 1
ATOM 588 O O . VAL A 1 79 ? 3.959 -3.413 3.593 1.00 91.69 79 VAL A O 1
ATOM 591 N N . VAL A 1 80 ? 2.798 -4.218 1.849 1.00 90.00 80 VAL A N 1
ATOM 592 C CA . VAL A 1 80 ? 3.775 -5.222 1.432 1.00 90.00 80 VAL A CA 1
ATOM 593 C C . VAL A 1 80 ? 4.139 -4.932 -0.011 1.00 90.00 80 VAL A C 1
ATOM 595 O O . VAL A 1 80 ? 3.274 -4.617 -0.824 1.00 90.00 80 VAL A O 1
ATOM 598 N N . GLY A 1 81 ? 5.417 -5.017 -0.343 1.00 86.06 81 GLY A N 1
ATOM 599 C CA . GLY A 1 81 ? 5.826 -4.756 -1.705 1.00 86.06 81 GLY A CA 1
ATOM 600 C C . GLY A 1 81 ? 7.292 -4.997 -1.964 1.00 86.06 81 GLY A C 1
ATOM 601 O O . GLY A 1 81 ? 8.104 -5.088 -1.039 1.00 86.06 81 GLY A O 1
ATOM 602 N N . SER A 1 82 ? 7.610 -5.086 -3.246 1.00 89.12 82 SER A N 1
ATOM 603 C CA . SER A 1 82 ? 8.964 -5.216 -3.758 1.00 89.12 82 SER A CA 1
ATOM 604 C C . SER A 1 82 ? 9.207 -4.217 -4.885 1.00 89.12 82 SER A C 1
ATOM 606 O O . SER A 1 82 ? 8.305 -3.874 -5.647 1.00 89.12 82 SER A O 1
ATOM 608 N N . TYR A 1 83 ? 10.443 -3.737 -4.990 1.00 90.25 83 TYR A N 1
ATOM 609 C CA . TYR A 1 83 ? 10.885 -2.882 -6.083 1.00 90.25 83 TYR A CA 1
ATOM 610 C C . TYR A 1 83 ? 12.265 -3.345 -6.536 1.00 90.25 83 TYR A C 1
ATOM 612 O O . TYR A 1 83 ? 13.204 -3.358 -5.740 1.00 90.25 83 TYR A O 1
ATOM 620 N N . ASN A 1 84 ? 12.371 -3.788 -7.787 1.00 89.12 84 ASN A N 1
ATOM 621 C CA . ASN A 1 84 ? 13.585 -4.382 -8.351 1.00 89.12 84 ASN A CA 1
ATOM 622 C C . ASN A 1 84 ? 14.007 -3.733 -9.680 1.00 89.12 84 ASN A C 1
ATOM 624 O O . ASN A 1 84 ? 14.811 -4.308 -10.413 1.00 89.12 84 ASN A O 1
ATOM 628 N N . ASP A 1 85 ? 13.483 -2.547 -9.977 1.00 86.75 85 ASP A N 1
ATOM 629 C CA . ASP A 1 85 ? 13.847 -1.752 -11.145 1.00 86.75 85 ASP A CA 1
ATOM 630 C C . ASP A 1 85 ? 15.095 -0.894 -10.861 1.00 86.75 85 ASP A C 1
ATOM 632 O O . ASP A 1 85 ? 15.343 -0.467 -9.731 1.00 86.75 85 ASP A O 1
ATOM 636 N N . GLU A 1 86 ? 15.896 -0.634 -11.894 1.00 90.56 86 GLU A N 1
ATOM 637 C CA . GLU A 1 86 ? 17.119 0.172 -11.799 1.00 90.56 86 GLU A CA 1
ATOM 638 C C . GLU A 1 86 ? 16.844 1.673 -11.594 1.00 90.56 86 GLU A C 1
ATOM 640 O O . GLU A 1 86 ? 17.714 2.413 -11.125 1.00 90.56 86 GLU A O 1
ATOM 645 N N . ARG A 1 87 ? 15.628 2.135 -11.907 1.00 89.00 87 ARG A N 1
ATOM 646 C CA . ARG A 1 87 ? 15.203 3.537 -11.792 1.00 89.00 87 ARG A CA 1
ATOM 647 C C . ARG A 1 87 ? 14.807 3.897 -10.363 1.00 89.00 87 ARG A C 1
ATOM 649 O O . ARG A 1 87 ? 13.674 4.274 -10.107 1.00 89.00 87 ARG A O 1
ATOM 656 N N . ILE A 1 88 ? 15.753 3.843 -9.434 1.00 88.94 88 ILE A N 1
ATOM 657 C CA . ILE A 1 88 ? 15.527 4.059 -7.992 1.00 88.94 88 ILE A CA 1
ATOM 658 C C . ILE A 1 88 ? 14.733 5.331 -7.626 1.00 88.94 88 ILE A C 1
ATOM 660 O O . ILE A 1 88 ? 13.992 5.317 -6.649 1.00 88.94 88 ILE A O 1
ATOM 664 N N . GLU A 1 89 ? 14.833 6.403 -8.417 1.00 90.56 89 GLU A N 1
ATOM 665 C CA . GLU A 1 89 ? 14.081 7.658 -8.224 1.00 90.56 89 GLU A CA 1
ATOM 666 C C . GLU A 1 89 ? 12.570 7.500 -8.478 1.00 90.56 89 GLU A C 1
ATOM 668 O O . GLU A 1 89 ? 11.763 8.317 -8.040 1.00 90.56 89 GLU A O 1
ATOM 673 N N . GLU A 1 90 ? 12.175 6.442 -9.186 1.00 90.75 90 GLU A N 1
ATOM 674 C CA . GLU A 1 90 ? 10.786 6.057 -9.419 1.00 90.75 90 GLU A CA 1
ATOM 675 C C . GLU A 1 90 ? 10.301 5.004 -8.408 1.00 90.75 90 GLU A C 1
ATOM 677 O O . GLU A 1 90 ? 9.195 4.486 -8.571 1.00 90.75 90 GLU A O 1
ATOM 682 N N . ALA A 1 91 ? 11.077 4.653 -7.379 1.00 92.06 91 ALA A N 1
ATOM 683 C CA . ALA A 1 91 ? 10.624 3.705 -6.366 1.00 92.06 91 ALA A CA 1
ATOM 684 C C . ALA A 1 91 ? 9.349 4.212 -5.654 1.00 92.06 91 ALA A C 1
ATOM 686 O O . ALA A 1 91 ? 9.182 5.422 -5.461 1.00 92.06 91 ALA A O 1
ATOM 687 N N . PRO A 1 92 ? 8.432 3.318 -5.236 1.00 92.44 92 PRO A N 1
ATOM 688 C CA . PRO A 1 92 ? 7.253 3.721 -4.488 1.00 92.44 92 PRO A CA 1
ATOM 689 C C . PRO A 1 92 ? 7.614 4.436 -3.190 1.00 92.44 92 PRO A C 1
ATOM 691 O O . PRO A 1 92 ? 8.468 3.986 -2.425 1.00 92.44 92 PRO A O 1
ATOM 694 N N . ILE A 1 93 ? 6.898 5.516 -2.901 1.00 94.69 93 ILE A N 1
ATOM 695 C CA . ILE A 1 93 ? 7.045 6.256 -1.655 1.00 94.69 93 ILE A CA 1
ATOM 696 C C . ILE A 1 93 ? 5.953 5.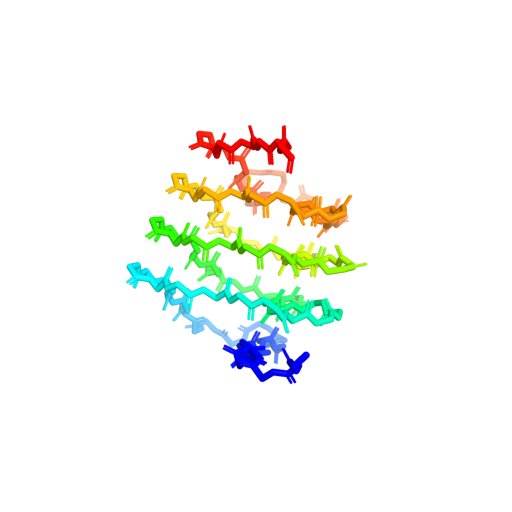795 -0.689 1.00 94.69 93 ILE A C 1
ATOM 698 O O . ILE A 1 93 ? 4.768 6.046 -0.912 1.00 94.69 93 ILE A O 1
ATOM 702 N N . ILE A 1 94 ? 6.360 5.161 0.411 1.00 94.00 94 ILE A N 1
ATOM 703 C CA . ILE A 1 94 ? 5.474 4.736 1.502 1.00 94.00 94 ILE A CA 1
ATOM 704 C C . ILE A 1 94 ? 5.825 5.563 2.740 1.00 94.00 94 ILE A C 1
ATOM 706 O O . ILE A 1 94 ? 6.868 5.352 3.353 1.00 94.00 94 ILE A O 1
ATOM 710 N N . GLN A 1 95 ? 4.985 6.532 3.104 1.00 95.19 95 GLN A N 1
ATOM 711 C CA . GLN A 1 95 ? 5.310 7.468 4.189 1.00 95.19 95 GLN A CA 1
ATOM 712 C C . GLN A 1 95 ? 4.072 8.063 4.855 1.00 95.19 95 GLN A C 1
ATOM 714 O O . GLN A 1 95 ? 3.003 8.112 4.259 1.00 95.19 95 GLN A O 1
ATOM 719 N N . ASN A 1 96 ? 4.224 8.600 6.067 1.00 96.31 96 ASN A N 1
ATOM 720 C CA . ASN A 1 96 ? 3.160 9.312 6.791 1.00 96.31 96 ASN A CA 1
ATOM 721 C C . ASN A 1 96 ? 1.876 8.489 6.992 1.00 96.31 96 ASN A C 1
ATOM 723 O O . ASN A 1 96 ? 0.791 9.058 7.075 1.00 96.31 96 ASN A O 1
ATOM 727 N N . ASN A 1 97 ? 1.984 7.163 7.039 1.00 95.56 97 ASN A N 1
ATOM 728 C CA . ASN A 1 97 ? 0.873 6.287 7.388 1.00 95.56 97 ASN A CA 1
ATOM 729 C C . ASN A 1 97 ? 0.828 6.089 8.909 1.00 95.56 97 ASN A C 1
ATOM 731 O O . ASN A 1 97 ? 1.863 6.128 9.575 1.00 95.56 97 ASN A O 1
ATOM 735 N N . GLN A 1 98 ? -0.368 5.896 9.453 1.00 96.19 98 GLN A N 1
ATOM 736 C CA . GLN A 1 98 ? -0.590 5.616 10.869 1.00 96.19 98 GLN A CA 1
ATOM 737 C C . GLN A 1 98 ? -0.981 4.153 11.037 1.00 96.19 98 GLN A C 1
ATOM 739 O O . GLN A 1 98 ? -1.821 3.666 10.287 1.00 96.19 98 GLN A O 1
ATOM 744 N N . GLU A 1 99 ? -0.414 3.477 12.030 1.00 93.94 99 GLU A N 1
ATOM 745 C CA . GLU A 1 99 ? -0.746 2.092 12.370 1.00 93.94 99 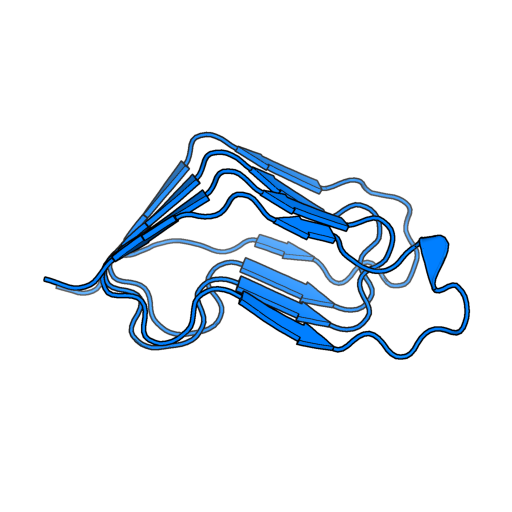GLU A CA 1
ATOM 746 C C . GLU A 1 99 ? -1.211 2.015 13.827 1.00 93.94 99 GLU A C 1
ATOM 748 O O . GLU A 1 99 ? -0.680 2.728 14.684 1.00 93.94 99 GLU A O 1
ATOM 753 N N . GLY A 1 100 ? -2.200 1.172 14.119 1.00 89.06 100 GLY A N 1
ATOM 754 C CA . GLY A 1 100 ? -2.661 0.939 15.484 1.00 89.06 100 GLY A CA 1
ATOM 755 C C . GLY A 1 100 ? -3.324 -0.422 15.680 1.00 89.06 100 GLY A C 1
ATOM 756 O O . GLY A 1 100 ? -3.980 -0.943 14.780 1.00 89.06 100 GLY A O 1
ATOM 757 N N . ASP A 1 101 ? -3.164 -0.960 16.888 1.00 74.38 101 ASP A N 1
ATOM 758 C CA . ASP A 1 101 ? -3.725 -2.226 17.360 1.00 74.38 101 ASP A CA 1
ATOM 759 C C . ASP A 1 101 ? -4.428 -1.970 18.702 1.00 74.38 101 ASP A C 1
ATOM 761 O O . ASP A 1 101 ? -3.779 -1.552 19.663 1.00 74.38 101 ASP A O 1
ATOM 765 N N . ILE A 1 102 ? -5.739 -2.212 18.797 1.00 55.72 102 ILE A N 1
ATOM 766 C CA . ILE A 1 102 ? -6.422 -2.411 20.092 1.00 55.72 102 ILE A CA 1
ATOM 767 C C . ILE A 1 102 ? -7.161 -3.744 20.059 1.00 55.72 102 ILE A C 1
ATOM 769 O O . ILE A 1 102 ? -7.900 -3.999 19.077 1.00 55.72 102 ILE A O 1
#

pLDDT: mean 81.9, std 14.43, range [37.12, 97.31]

Secondary structure (DSSP, 8-state):
-------EEEE-TT----EEEES-EEES--S-SEEEES-B-EEEES-EEES-SSEEEEEES-BS-EEES-EEES-SEEEEEE---S-GGGS-EEES-EEE--

Solvent-accessible surface area (backbone atoms only — not comparable to full-atom values): 5372 Å² total; per-residue (Å²): 134,80,81,32,79,53,83,50,79,42,73,41,84,74,54,90,56,72,43,79,48,65,73,46,79,34,40,43,32,56,71,44,30,30,32,33,37,44,23,42,31,48,33,41,34,49,29,39,42,32,49,16,74,30,33,42,29,35,40,33,52,32,30,58,17,37,42,29,50,27,40,34,31,48,42,71,35,60,75,47,70,50,75,84,69,90,60,65,92,33,48,56,46,76,47,74,58,45,79,50,77,132

Nearest PDB structures (foldseek):
  6tku-assembly1_A  TM=5.654E-01  e=9.235E-01  Klebsiella phage KP32
  6kqt-assembly1_A  TM=3.274E-01  e=1.386E+00  Eubacterium ramulus ATCC 29099
  5olp-assembly2_B  TM=3.612E-01  e=9.385E+00  Bacteroides thetaiotaomicron VPI-5482
  7b8b-assembly2_B  TM=2.974E-01  e=9.945E+00  Arabidopsis thaliana